Protein AF-F8GJB4-F1 (afdb_monomer)

Nearest PDB structures (foldseek):
  8rkv-assembly1_R  TM=5.151E-01  e=3.253E-01  Scytonema hofmannii
  7bhy-assembly1_A  TM=7.340E-01  e=2.438E+00  Bacillus subtilis subsp. subtilis str. 168
  8ea4-assembly1_W  TM=3.956E-01  e=3.906E-01  Scytonema hofmannii

Foldseek 3Di:
DDPVVVVQVVLLVLLVVLVVCVVVVVDDLQRSCVSSVHGSVVSVVVVVQCVVPNSVSVGDVPVVDDPPPDDDPVVVVVLVVCCVPPPPPDDPVVSVVVVVVVVVVVVPDD

Mean predicted aligned error: 10.47 Å

Radius of gyration: 23.88 Å; Cα contacts (8 Å, |Δi|>4): 55; chains: 1; bounding box: 44×20×74 Å

Sequence (110 aa):
MKRTEFLQETRKMRIEEAYEGCKSGCLTHAEAALLLGVCDRTFRRYRSKYDEGGLDALMDKRLTQVSPRCAPVDEVMQLTEQYQSRYSGWNVKHFTHGIAGMAVRVANRP

Solvent-accessible surface area (backbone atoms only — not comparable to full-atom values): 6486 Å² total; per-residue (Å²): 134,56,72,68,56,55,53,50,52,56,49,48,56,51,49,52,53,33,46,51,35,36,73,74,64,80,30,51,64,57,55,29,8,52,76,69,74,44,54,47,72,56,39,55,55,49,45,59,38,34,77,74,48,39,69,72,59,73,50,69,58,71,81,78,44,81,58,91,86,55,76,57,68,68,59,53,51,54,54,50,52,51,38,63,76,77,44,71,91,58,54,69,71,58,50,54,53,50,48,55,59,45,52,60,56,61,76,68,57,133

Secondary structure (DSSP, 8-state):
--HHHHHHHHHHHHHHHHHHHHHTTSS-HHHHHHHTTS-HHHHHHHHHHHHHHTTGGGS-HHHHSPPTTSPPHHHHHHHHHHHHHH-TT--HHHHHHHHHHHHHHHHT--

Structure (mmCIF, N/CA/C/O backbone):
data_AF-F8GJB4-F1
#
_entry.id   AF-F8GJB4-F1
#
loop_
_atom_site.group_PDB
_atom_site.id
_atom_site.type_symbol
_atom_site.label_atom_id
_atom_site.label_alt_id
_atom_site.label_comp_id
_atom_site.label_asym_id
_atom_site.label_entity_id
_atom_site.label_seq_id
_atom_site.pdbx_PDB_ins_code
_atom_site.Cartn_x
_atom_site.Cartn_y
_atom_site.Cartn_z
_atom_site.occupancy
_atom_site.B_iso_or_equiv
_atom_site.auth_seq_id
_atom_site.auth_comp_id
_atom_site.auth_asym_id
_atom_site.auth_atom_id
_atom_site.pdbx_PDB_model_num
ATOM 1 N N . MET A 1 1 ? 13.742 -10.825 -3.834 1.00 70.25 1 MET A N 1
ATOM 2 C CA . MET A 1 1 ? 12.570 -10.021 -3.435 1.00 70.25 1 MET A CA 1
ATOM 3 C C . MET A 1 1 ? 12.909 -8.548 -3.617 1.00 70.25 1 MET A C 1
ATOM 5 O O . MET A 1 1 ? 13.991 -8.133 -3.205 1.00 70.25 1 MET A O 1
ATOM 9 N N . LYS A 1 2 ? 12.063 -7.777 -4.307 1.00 85.00 2 LYS A N 1
ATOM 10 C CA . LYS A 1 2 ? 12.286 -6.336 -4.531 1.00 85.00 2 LYS A CA 1
ATOM 11 C C . LYS A 1 2 ? 12.009 -5.570 -3.233 1.00 85.00 2 LYS A C 1
ATOM 13 O O . LYS A 1 2 ? 11.121 -5.938 -2.472 1.00 85.00 2 LYS A O 1
ATOM 18 N N . ARG A 1 3 ? 12.714 -4.457 -2.990 1.00 88.06 3 ARG A N 1
ATOM 19 C CA . ARG A 1 3 ? 12.522 -3.617 -1.784 1.00 88.06 3 ARG A CA 1
ATOM 20 C C . ARG A 1 3 ? 11.058 -3.211 -1.567 1.00 88.06 3 ARG A C 1
ATOM 22 O O . ARG A 1 3 ? 10.605 -3.122 -0.434 1.00 88.06 3 ARG A O 1
ATOM 29 N N . THR A 1 4 ? 10.327 -2.959 -2.648 1.00 87.81 4 THR A N 1
ATOM 30 C CA . THR A 1 4 ? 8.910 -2.579 -2.611 1.00 87.81 4 THR A CA 1
ATOM 31 C C . THR A 1 4 ? 8.006 -3.702 -2.108 1.00 87.81 4 THR A C 1
ATOM 33 O O . THR A 1 4 ? 7.088 -3.426 -1.346 1.00 87.81 4 THR A O 1
ATOM 36 N N . GLU A 1 5 ? 8.291 -4.950 -2.484 1.00 86.31 5 GLU A N 1
ATOM 37 C CA . GLU A 1 5 ? 7.548 -6.136 -2.033 1.00 86.31 5 GLU A CA 1
ATOM 38 C C . GLU A 1 5 ? 7.757 -6.348 -0.529 1.00 86.31 5 GLU A C 1
ATOM 40 O O . GLU A 1 5 ? 6.792 -6.459 0.219 1.00 86.31 5 GLU A O 1
ATOM 45 N N . PHE A 1 6 ? 9.007 -6.259 -0.065 1.00 89.19 6 PHE A N 1
ATOM 46 C CA . PHE A 1 6 ? 9.338 -6.372 1.359 1.00 89.19 6 PHE A CA 1
ATOM 47 C C . PHE A 1 6 ? 8.641 -5.303 2.221 1.00 89.19 6 PHE A C 1
ATOM 49 O O . PHE A 1 6 ? 8.112 -5.590 3.299 1.00 89.19 6 PHE A O 1
ATOM 56 N N . LEU A 1 7 ? 8.610 -4.050 1.749 1.00 89.56 7 LEU A N 1
ATOM 57 C CA . LEU A 1 7 ? 7.898 -2.968 2.437 1.00 89.56 7 LEU A CA 1
ATOM 58 C C . LEU A 1 7 ? 6.385 -3.217 2.476 1.00 89.56 7 LEU A C 1
ATOM 60 O O . LEU A 1 7 ? 5.738 -2.890 3.472 1.00 89.56 7 LEU A O 1
ATOM 64 N N . GLN A 1 8 ? 5.822 -3.798 1.416 1.00 88.56 8 GLN A N 1
ATOM 65 C CA . GLN A 1 8 ? 4.407 -4.149 1.354 1.00 88.56 8 GLN A CA 1
ATOM 66 C C . GLN A 1 8 ? 4.062 -5.279 2.334 1.00 88.56 8 GLN A C 1
ATOM 68 O O . GLN A 1 8 ? 3.085 -5.147 3.069 1.00 88.56 8 GLN A O 1
ATOM 73 N N . GLU A 1 9 ? 4.878 -6.331 2.414 1.00 90.12 9 GLU A N 1
ATOM 74 C CA . GLU A 1 9 ? 4.721 -7.415 3.398 1.00 90.12 9 GLU A CA 1
ATOM 75 C C . GLU A 1 9 ? 4.842 -6.914 4.836 1.00 90.12 9 GLU A C 1
ATOM 77 O O . GLU A 1 9 ? 3.985 -7.200 5.670 1.00 90.12 9 GLU A O 1
ATOM 82 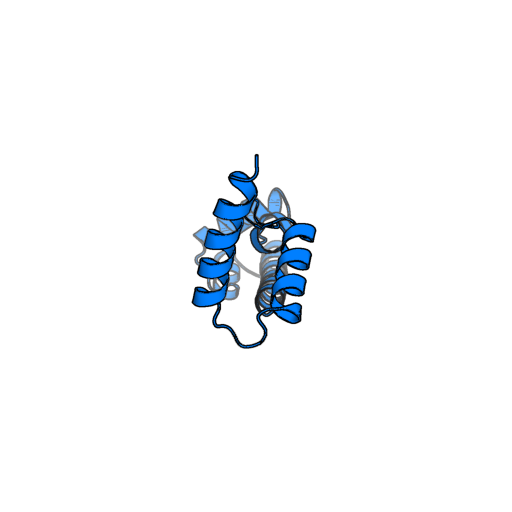N N . THR A 1 10 ? 5.855 -6.093 5.123 1.00 91.75 10 THR A N 1
ATOM 83 C CA . THR A 1 10 ? 6.035 -5.508 6.462 1.00 91.75 10 THR A CA 1
ATOM 84 C C . THR A 1 10 ? 4.822 -4.664 6.857 1.00 91.75 10 THR A C 1
ATOM 86 O O . THR A 1 10 ? 4.341 -4.730 7.988 1.00 91.75 10 THR A O 1
ATOM 89 N N . ARG A 1 11 ? 4.287 -3.884 5.910 1.00 90.06 11 ARG A N 1
ATOM 90 C CA . ARG A 1 11 ? 3.073 -3.092 6.122 1.00 90.06 11 ARG A CA 1
ATOM 91 C C . ARG A 1 11 ? 1.846 -3.976 6.341 1.00 90.06 11 ARG A C 1
ATOM 93 O O . ARG A 1 11 ? 1.021 -3.629 7.180 1.00 90.06 11 ARG A O 1
ATOM 100 N N . LYS A 1 12 ? 1.726 -5.098 5.623 1.00 91.25 12 LYS A N 1
ATOM 101 C CA . LYS A 1 12 ? 0.636 -6.069 5.792 1.00 91.25 12 LYS A CA 1
ATOM 102 C C . LYS A 1 12 ? 0.620 -6.629 7.21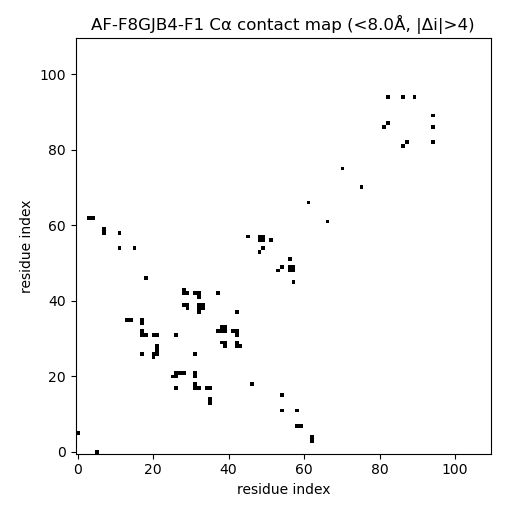6 1.00 91.25 12 LYS A C 1
ATOM 104 O O . LYS A 1 12 ? -0.403 -6.500 7.879 1.00 91.25 12 LYS A O 1
ATOM 109 N N . MET A 1 13 ? 1.762 -7.125 7.703 1.00 93.50 13 MET A N 1
ATOM 110 C CA . MET A 1 13 ? 1.877 -7.650 9.072 1.00 93.50 13 MET A CA 1
ATOM 111 C C . MET A 1 13 ? 1.480 -6.613 10.127 1.00 93.50 13 MET A C 1
ATOM 113 O O . MET A 1 13 ? 0.705 -6.906 11.030 1.00 93.50 13 MET A O 1
ATOM 117 N N . ARG A 1 14 ? 1.979 -5.376 10.003 1.00 92.75 14 ARG A N 1
ATOM 118 C CA . ARG A 1 14 ? 1.660 -4.302 10.958 1.00 92.75 14 ARG A CA 1
ATOM 119 C C . ARG A 1 14 ? 0.175 -3.953 10.970 1.00 92.75 14 ARG A C 1
ATOM 121 O O . ARG A 1 14 ? -0.379 -3.668 12.026 1.00 92.75 14 ARG A O 1
ATOM 128 N N . ILE A 1 15 ? -0.463 -3.947 9.798 1.00 92.12 15 ILE A N 1
ATOM 129 C CA . ILE A 1 15 ? -1.903 -3.706 9.687 1.00 92.12 15 ILE A CA 1
ATOM 130 C C . ILE A 1 15 ? -2.672 -4.843 10.363 1.00 92.12 15 ILE A C 1
ATOM 132 O O . ILE A 1 15 ? -3.520 -4.548 11.191 1.00 92.12 15 ILE A O 1
ATOM 136 N N . GLU A 1 16 ? -2.362 -6.110 10.085 1.00 92.75 16 GLU A N 1
ATOM 137 C CA . GLU A 1 16 ? -3.012 -7.249 10.761 1.00 92.75 16 GLU A CA 1
ATOM 138 C C . GLU A 1 16 ? -2.923 -7.138 12.291 1.00 92.75 16 GLU A C 1
ATOM 140 O O . GLU A 1 16 ? -3.944 -7.228 12.972 1.00 92.75 16 GLU A O 1
ATOM 145 N N . GLU A 1 17 ? -1.732 -6.850 12.823 1.00 93.00 17 GLU A N 1
ATOM 146 C CA . GLU A 1 17 ? -1.492 -6.668 14.261 1.00 93.00 17 GLU A CA 1
ATOM 147 C C . GLU A 1 17 ? -2.361 -5.548 14.860 1.00 93.00 17 GLU A C 1
ATOM 149 O O . GLU A 1 17 ? -3.051 -5.750 15.863 1.00 93.00 17 GLU A O 1
ATOM 154 N N . ALA A 1 18 ? -2.380 -4.373 14.222 1.00 92.75 18 ALA A N 1
ATOM 155 C CA . ALA A 1 18 ? -3.170 -3.228 14.676 1.00 92.75 18 ALA A CA 1
ATOM 156 C C . ALA A 1 18 ? -4.681 -3.518 14.663 1.00 92.75 18 ALA A C 1
ATOM 158 O O . ALA A 1 18 ? -5.420 -3.061 15.539 1.00 92.75 18 ALA A O 1
ATOM 159 N N . TYR A 1 19 ? -5.148 -4.266 13.661 1.00 91.81 19 TYR A N 1
ATOM 160 C CA . TYR A 1 19 ? -6.557 -4.618 13.506 1.00 91.81 19 TYR A CA 1
ATOM 161 C C . TYR A 1 19 ? -7.013 -5.641 14.517 1.00 91.81 19 TYR A C 1
ATOM 163 O O . TYR A 1 19 ? -8.039 -5.422 15.156 1.00 91.81 19 TYR A O 1
ATOM 171 N N . GLU A 1 20 ? -6.269 -6.732 14.673 1.00 91.44 20 GLU A N 1
ATOM 172 C CA . GL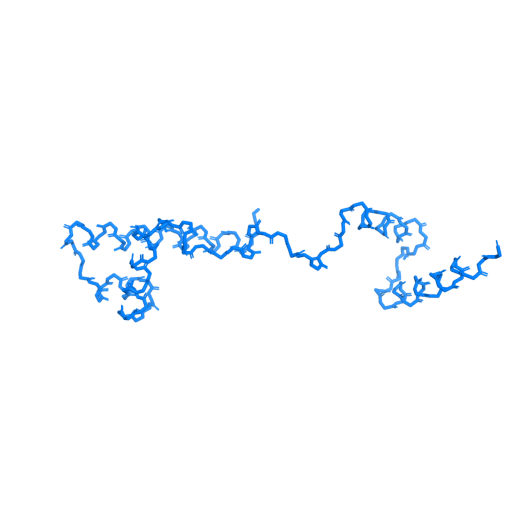U A 1 20 ? -6.615 -7.763 15.644 1.00 91.44 20 GLU A CA 1
ATOM 173 C C . GLU A 1 20 ? -6.548 -7.204 17.066 1.00 91.44 20 GLU A C 1
ATOM 175 O O . GLU A 1 20 ? -7.479 -7.426 17.834 1.00 91.44 20 GLU A O 1
ATOM 180 N N . GLY A 1 21 ? -5.554 -6.365 17.386 1.00 91.56 21 GLY A N 1
ATOM 181 C CA . GLY A 1 21 ? -5.497 -5.667 18.673 1.00 91.56 21 GLY A CA 1
ATOM 182 C C . GLY A 1 21 ? -6.691 -4.735 18.914 1.00 91.56 21 GLY A C 1
ATOM 183 O O . GLY A 1 21 ? -7.183 -4.631 20.036 1.00 91.56 21 GLY A O 1
ATOM 184 N N . CYS A 1 22 ? -7.208 -4.084 17.869 1.00 91.00 22 CYS A N 1
ATOM 185 C CA . CYS A 1 22 ? -8.406 -3.260 17.999 1.00 91.00 22 CYS A CA 1
ATOM 186 C C . CYS A 1 22 ? -9.699 -4.089 18.079 1.00 91.00 22 CYS A C 1
ATOM 188 O O . CYS A 1 22 ? -10.616 -3.764 18.832 1.00 91.00 22 CYS A O 1
ATOM 190 N N . LYS A 1 23 ? -9.770 -5.190 17.329 1.00 88.69 23 LYS A N 1
ATOM 191 C CA . LYS A 1 23 ? -10.910 -6.112 17.284 1.00 88.69 23 LYS A CA 1
ATOM 192 C C . LYS A 1 23 ? -11.064 -6.907 18.579 1.00 88.69 23 LYS A C 1
ATOM 194 O O . LYS A 1 23 ? -12.191 -7.133 19.009 1.00 88.69 23 LYS A O 1
ATOM 199 N N . SER A 1 24 ? -9.958 -7.293 19.212 1.00 92.56 24 SER A N 1
ATOM 200 C CA . SER A 1 24 ? -9.944 -7.947 20.524 1.00 92.56 24 SER A CA 1
ATOM 201 C C . SER A 1 24 ? -10.245 -6.988 21.682 1.00 92.56 24 SER A C 1
ATOM 203 O O . SER A 1 24 ? -10.420 -7.436 22.813 1.00 92.56 24 SER A O 1
ATOM 205 N N . GLY A 1 25 ? -10.303 -5.677 21.419 1.00 90.69 25 GLY A N 1
ATOM 206 C CA . GLY A 1 25 ? -10.490 -4.642 22.436 1.00 90.69 25 GLY A CA 1
ATOM 207 C C . GLY A 1 25 ? -9.230 -4.323 23.247 1.00 90.69 25 GLY A C 1
ATOM 208 O O . GLY A 1 25 ? -9.315 -3.556 24.202 1.00 90.69 25 GLY A O 1
ATOM 209 N N . CYS A 1 26 ? -8.068 -4.875 22.880 1.00 91.50 26 CYS A N 1
ATOM 210 C CA . CYS A 1 26 ? -6.788 -4.569 23.524 1.00 91.50 26 CYS A CA 1
ATOM 211 C C . CYS A 1 26 ? -6.253 -3.175 23.164 1.00 91.50 26 CYS A C 1
ATOM 213 O O . CYS A 1 26 ? -5.447 -2.630 23.911 1.00 91.50 26 CYS A O 1
ATOM 215 N N . LEU A 1 27 ? -6.677 -2.620 22.025 1.00 92.62 27 LEU A N 1
ATOM 216 C CA . LEU A 1 27 ? -6.286 -1.303 21.531 1.00 92.62 27 LEU A CA 1
ATOM 217 C C . LEU A 1 27 ? -7.514 -0.479 21.140 1.00 92.62 27 LEU A C 1
ATOM 219 O O . LEU A 1 27 ? -8.442 -0.949 20.476 1.00 92.62 27 LEU A O 1
ATOM 223 N N . THR A 1 28 ? -7.480 0.805 21.464 1.00 93.50 28 THR A N 1
ATOM 224 C CA . THR A 1 28 ? -8.372 1.801 20.874 1.00 93.50 28 THR A CA 1
ATOM 225 C C . THR A 1 28 ? -7.978 2.090 19.421 1.00 93.50 28 THR A C 1
ATOM 227 O O . THR A 1 28 ? -6.842 1.864 19.000 1.00 93.50 28 THR A O 1
ATOM 230 N N . HIS A 1 29 ? -8.896 2.664 18.634 1.00 91.75 29 HIS A N 1
ATOM 231 C CA . HIS A 1 29 ? -8.583 3.109 17.267 1.00 91.75 29 HIS A CA 1
ATOM 232 C C . HIS A 1 29 ? -7.405 4.089 17.210 1.00 91.75 29 HIS A C 1
ATOM 234 O O . HIS A 1 29 ? -6.597 4.025 16.287 1.00 91.75 29 HIS A O 1
ATOM 240 N N . ALA A 1 30 ? -7.291 4.970 18.207 1.00 94.19 30 ALA A N 1
ATOM 241 C CA . ALA A 1 30 ? -6.218 5.951 18.280 1.00 94.19 30 ALA A CA 1
ATOM 242 C C . ALA A 1 30 ? -4.858 5.288 18.551 1.00 94.19 30 ALA A C 1
ATOM 244 O O . ALA A 1 30 ? -3.867 5.655 17.922 1.00 94.19 30 ALA A O 1
ATOM 245 N N . GLU A 1 31 ? -4.810 4.285 19.430 1.00 94.56 31 GLU A N 1
ATOM 246 C CA . GLU A 1 31 ? -3.590 3.518 19.712 1.00 94.56 31 GLU A CA 1
ATOM 247 C C . GLU A 1 31 ? -3.173 2.663 18.513 1.00 94.56 31 GLU A C 1
ATOM 249 O O . GLU A 1 31 ? -2.002 2.654 18.137 1.00 94.56 31 GLU A O 1
ATOM 254 N N . ALA A 1 32 ? -4.130 2.011 17.849 1.00 94.50 32 ALA A N 1
ATOM 255 C CA . ALA A 1 32 ? -3.870 1.258 16.627 1.00 94.50 32 ALA A CA 1
ATOM 256 C C . ALA A 1 32 ? -3.376 2.169 15.482 1.00 94.50 32 ALA A C 1
ATOM 258 O O . ALA A 1 32 ? -2.475 1.801 14.726 1.00 94.50 32 ALA A O 1
ATOM 259 N N . ALA A 1 33 ? -3.907 3.393 15.382 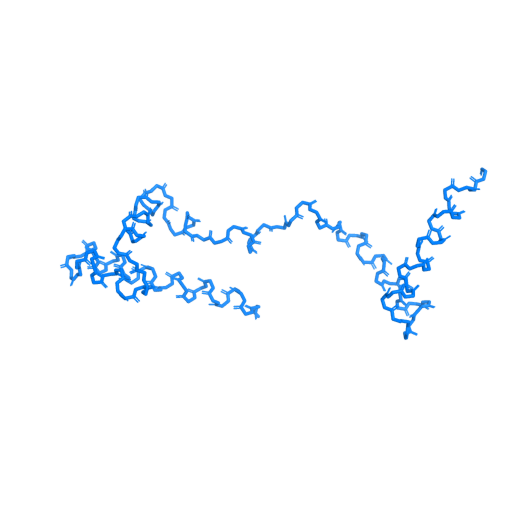1.00 95.00 33 ALA A N 1
ATOM 260 C CA . ALA A 1 33 ? -3.421 4.400 14.442 1.00 95.00 33 ALA A CA 1
ATOM 261 C C . ALA A 1 33 ? -1.976 4.824 14.750 1.00 95.00 33 ALA A C 1
ATOM 263 O O . ALA A 1 33 ? -1.149 4.886 13.837 1.00 95.00 33 ALA A O 1
ATOM 264 N N . LEU A 1 34 ? -1.662 5.051 16.030 1.00 95.06 34 LEU A N 1
ATOM 265 C CA . LEU A 1 34 ? -0.317 5.392 16.489 1.00 95.06 34 LEU A CA 1
ATOM 266 C C . LEU A 1 34 ? 0.685 4.268 16.188 1.00 95.06 34 LEU A C 1
ATOM 268 O O . LEU A 1 34 ? 1.772 4.551 15.689 1.00 95.06 34 LEU A O 1
ATOM 272 N N . LEU A 1 35 ? 0.299 3.006 16.409 1.00 93.25 35 LEU A N 1
ATOM 273 C CA . LEU A 1 35 ? 1.109 1.825 16.084 1.00 93.25 35 LEU A CA 1
ATOM 274 C C . LEU A 1 35 ? 1.459 1.767 14.590 1.00 93.25 35 LEU A C 1
ATOM 276 O O . LEU A 1 35 ? 2.580 1.418 14.221 1.00 93.25 35 LEU A O 1
ATOM 280 N N . LEU A 1 36 ? 0.519 2.162 13.729 1.00 92.44 36 LEU A N 1
ATOM 281 C CA . LEU A 1 36 ? 0.719 2.254 12.281 1.00 92.44 36 LEU A CA 1
ATOM 282 C C . LEU A 1 36 ? 1.394 3.555 11.816 1.00 92.44 36 LEU A C 1
ATOM 284 O O . LEU A 1 36 ? 1.654 3.702 10.620 1.00 92.44 36 LEU A O 1
ATOM 288 N N . GLY A 1 37 ? 1.664 4.504 12.717 1.00 94.81 37 GLY A N 1
ATOM 289 C CA . GLY A 1 37 ? 2.229 5.812 12.376 1.00 94.81 37 GLY A CA 1
ATOM 290 C C . GLY A 1 37 ? 1.295 6.688 11.533 1.00 94.81 37 GLY A C 1
ATOM 291 O O . GLY A 1 37 ? 1.762 7.528 10.763 1.00 94.81 37 GLY A O 1
ATOM 292 N N . VAL A 1 38 ? -0.023 6.486 11.637 1.00 95.06 38 VAL A N 1
ATOM 293 C CA . VAL A 1 38 ? -1.048 7.259 10.918 1.00 95.06 38 VAL A CA 1
ATOM 294 C C . VAL A 1 38 ? -1.981 7.969 11.896 1.00 95.06 38 VAL A C 1
ATOM 296 O O . VAL A 1 38 ? -2.037 7.658 13.079 1.00 95.06 38 VAL A O 1
ATOM 299 N N . CYS A 1 39 ? -2.760 8.934 11.411 1.00 95.69 39 CYS A N 1
ATOM 300 C CA . CYS A 1 39 ? -3.793 9.560 12.233 1.00 95.69 39 CYS A CA 1
ATOM 301 C C . CYS A 1 39 ? -5.041 8.667 12.373 1.00 95.69 39 CYS A C 1
ATOM 303 O O . CYS A 1 39 ? -5.354 7.881 11.473 1.00 95.69 39 CYS A O 1
ATOM 305 N N . ASP A 1 40 ? -5.811 8.863 13.450 1.00 94.31 40 ASP A N 1
ATOM 306 C CA . ASP A 1 40 ? -7.044 8.105 13.745 1.00 94.31 40 ASP A CA 1
ATOM 307 C C . ASP A 1 40 ? -8.032 8.093 12.562 1.00 94.31 40 ASP A C 1
ATOM 309 O O . ASP A 1 40 ? -8.571 7.055 12.183 1.00 94.31 40 ASP A O 1
ATOM 313 N N . ARG A 1 41 ? -8.203 9.231 11.873 1.00 96.19 41 ARG A N 1
ATOM 314 C CA . ARG A 1 41 ? -9.055 9.324 10.672 1.00 96.19 41 ARG A CA 1
ATOM 315 C C . ARG A 1 41 ? -8.614 8.365 9.561 1.00 96.19 41 ARG A C 1
ATOM 317 O O . ARG A 1 41 ? -9.462 7.788 8.879 1.00 96.19 41 ARG A O 1
ATOM 324 N N . THR A 1 42 ? -7.308 8.220 9.347 1.00 94.69 42 THR A N 1
ATOM 325 C CA . THR A 1 42 ? -6.764 7.310 8.328 1.00 94.69 42 THR A CA 1
ATOM 326 C C . THR A 1 42 ? -6.984 5.863 8.738 1.00 94.69 42 THR A C 1
ATOM 328 O O . THR A 1 42 ? -7.430 5.072 7.909 1.00 94.69 42 THR A O 1
ATOM 331 N N . PHE A 1 43 ? -6.773 5.545 10.017 1.00 94.44 43 PHE A N 1
ATOM 332 C CA . PHE A 1 43 ? -7.047 4.218 10.563 1.00 94.44 43 PHE A CA 1
ATOM 333 C C . PHE A 1 43 ? -8.515 3.814 10.380 1.00 94.44 43 PHE A C 1
ATOM 335 O O . PHE A 1 43 ? -8.808 2.756 9.827 1.00 94.44 43 PHE A O 1
ATOM 342 N N . ARG A 1 44 ? -9.461 4.699 10.71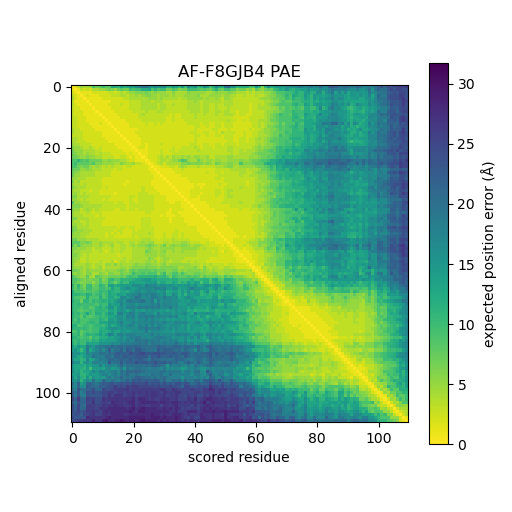5 1.00 92.44 44 ARG A N 1
ATOM 343 C CA . ARG A 1 44 ? -10.894 4.438 10.494 1.00 92.44 44 ARG A CA 1
ATOM 344 C C . ARG A 1 44 ? -11.233 4.194 9.022 1.00 92.44 44 ARG A C 1
ATOM 346 O O . ARG A 1 44 ? -12.011 3.294 8.728 1.00 92.44 44 ARG A O 1
ATOM 353 N N . ARG A 1 45 ? -10.628 4.940 8.085 1.00 94.12 45 ARG A N 1
ATOM 354 C CA . ARG A 1 45 ? -10.807 4.681 6.640 1.00 94.12 45 ARG A CA 1
ATOM 355 C C . ARG A 1 45 ? -10.226 3.343 6.216 1.00 94.12 45 ARG A C 1
ATOM 357 O O . ARG A 1 45 ? -10.807 2.687 5.357 1.00 94.12 45 ARG A O 1
ATOM 364 N N . TYR A 1 46 ? -9.078 2.956 6.768 1.00 92.94 46 TYR A N 1
ATOM 365 C CA . TYR A 1 46 ? -8.557 1.621 6.527 1.00 92.94 46 TYR A CA 1
ATOM 366 C C . TYR A 1 46 ? -9.554 0.586 7.028 1.00 92.94 46 TYR A C 1
ATOM 368 O O . TYR A 1 46 ? -9.730 -0.428 6.368 1.00 92.94 46 TYR A O 1
ATOM 376 N N . ARG A 1 47 ? -10.235 0.839 8.158 1.00 91.19 47 ARG A N 1
ATOM 377 C CA . ARG A 1 47 ? -11.122 -0.149 8.784 1.00 91.19 47 ARG A CA 1
ATOM 378 C C . ARG A 1 47 ? -12.328 -0.422 7.920 1.00 91.19 47 ARG A C 1
ATOM 380 O O . ARG A 1 47 ? -12.551 -1.572 7.584 1.00 91.19 47 ARG A O 1
ATOM 387 N N . SER A 1 48 ? -12.974 0.630 7.432 1.00 92.56 48 SER A N 1
ATOM 388 C CA . SER A 1 48 ? -14.050 0.480 6.453 1.00 92.56 48 SER A CA 1
ATOM 389 C C . SER A 1 48 ? -13.614 -0.330 5.223 1.00 92.56 48 SER A C 1
ATOM 391 O O . SER A 1 48 ? -14.328 -1.225 4.799 1.00 92.56 48 SER A O 1
ATOM 393 N N . LYS A 1 49 ? -12.409 -0.089 4.686 1.00 90.94 49 LYS A N 1
ATOM 394 C CA . LYS A 1 49 ? -11.892 -0.862 3.542 1.00 90.94 49 LYS A CA 1
ATOM 395 C C . LYS A 1 49 ? -11.558 -2.313 3.882 1.00 90.94 49 LYS A C 1
ATOM 397 O O . LYS A 1 49 ? -11.761 -3.193 3.052 1.00 90.94 49 LYS A O 1
ATOM 402 N N . TYR A 1 50 ? -11.004 -2.547 5.067 1.00 90.75 50 TYR A N 1
ATOM 403 C CA . TYR A 1 50 ? -10.693 -3.883 5.556 1.00 90.75 50 TYR A CA 1
ATOM 404 C C . TYR A 1 50 ? -11.974 -4.700 5.740 1.00 90.75 50 TYR A C 1
ATOM 406 O O . TYR A 1 50 ? -12.014 -5.864 5.362 1.00 90.75 50 TYR A O 1
ATOM 414 N N . ASP A 1 51 ? -13.036 -4.080 6.251 1.00 88.56 51 ASP A N 1
ATOM 415 C CA . ASP A 1 51 ? -14.335 -4.732 6.416 1.00 88.56 51 ASP A CA 1
ATOM 416 C C . ASP A 1 51 ? -14.967 -5.095 5.051 1.00 88.56 51 ASP A C 1
ATOM 418 O O . ASP A 1 51 ? -15.657 -6.105 4.942 1.00 88.56 51 ASP A O 1
ATOM 422 N N . GLU A 1 52 ? -14.695 -4.323 3.992 1.00 90.94 52 GLU A N 1
ATOM 423 C CA . GLU A 1 52 ? -15.195 -4.574 2.628 1.00 90.94 52 GLU A CA 1
ATOM 424 C C . GLU A 1 52 ? -14.390 -5.623 1.839 1.00 90.94 52 GLU A C 1
ATOM 426 O O . GLU A 1 52 ? -14.958 -6.358 1.032 1.00 90.94 52 GLU A O 1
ATOM 431 N N . GLY A 1 53 ? -13.066 -5.674 2.009 1.00 86.50 53 GLY A N 1
ATOM 432 C CA . GLY A 1 53 ? -12.194 -6.483 1.145 1.00 86.50 53 GLY A CA 1
ATOM 433 C C . GLY A 1 53 ? -10.902 -6.968 1.797 1.00 86.50 53 GLY A C 1
ATOM 434 O O . GLY A 1 53 ? -9.933 -7.265 1.095 1.00 86.50 53 GLY A O 1
ATOM 435 N N . GLY A 1 54 ? -10.868 -7.018 3.129 1.00 89.38 54 GLY A N 1
ATOM 436 C CA . GLY A 1 54 ? -9.736 -7.491 3.918 1.00 89.38 54 GLY A CA 1
ATOM 437 C C . GLY A 1 54 ? -8.448 -6.715 3.649 1.00 89.38 54 GLY A C 1
ATOM 438 O O . GLY A 1 54 ? -8.443 -5.521 3.338 1.00 89.38 54 GLY A O 1
ATOM 439 N N . LEU A 1 55 ? -7.318 -7.414 3.744 1.00 87.12 55 LEU A N 1
ATOM 440 C CA . LEU A 1 55 ? -6.003 -6.816 3.497 1.00 87.12 55 LEU A CA 1
ATOM 441 C C . LEU A 1 55 ? -5.788 -6.416 2.049 1.00 87.12 55 LEU A C 1
ATOM 443 O O . LEU A 1 55 ? -5.149 -5.395 1.801 1.00 87.12 55 LEU A O 1
ATOM 447 N N . ASP A 1 56 ? -6.335 -7.172 1.101 1.00 86.50 56 ASP A N 1
ATOM 448 C CA . ASP A 1 56 ? -6.149 -6.904 -0.324 1.00 86.50 56 ASP A CA 1
ATOM 449 C C . ASP A 1 56 ? -6.727 -5.540 -0.726 1.00 86.50 56 ASP A C 1
ATOM 451 O O . ASP A 1 56 ? -6.187 -4.861 -1.603 1.00 86.50 56 ASP A O 1
ATOM 455 N N . ALA A 1 57 ? -7.762 -5.067 -0.023 1.00 88.88 57 ALA A N 1
ATOM 456 C CA . ALA A 1 57 ? -8.308 -3.721 -0.197 1.00 88.88 57 ALA A CA 1
ATOM 457 C C . ALA A 1 57 ? -7.350 -2.590 0.240 1.00 88.88 57 ALA A C 1
ATOM 459 O O . ALA A 1 57 ? -7.511 -1.439 -0.188 1.00 88.88 57 ALA A O 1
ATOM 460 N N . LEU A 1 58 ? -6.350 -2.893 1.075 1.00 89.38 58 LEU A N 1
ATOM 461 C CA . LEU A 1 58 ? -5.351 -1.950 1.599 1.00 89.38 58 LEU A CA 1
ATOM 462 C C . LEU A 1 58 ? -3.997 -2.025 0.873 1.00 89.38 58 LEU A C 1
ATOM 464 O O . LEU A 1 58 ? -3.120 -1.178 1.102 1.00 89.38 58 LEU A O 1
ATOM 468 N N . MET A 1 59 ? -3.830 -3.012 -0.008 1.00 86.44 59 MET A N 1
ATOM 469 C CA . MET A 1 59 ? -2.610 -3.237 -0.775 1.00 86.44 59 MET A CA 1
ATOM 470 C C . MET A 1 59 ? -2.440 -2.263 -1.939 1.00 86.44 59 MET A C 1
ATOM 472 O O . MET A 1 59 ? -3.406 -1.809 -2.559 1.00 86.44 59 MET A O 1
ATOM 476 N N . ASP A 1 60 ? -1.180 -1.930 -2.240 1.00 83.38 60 ASP A N 1
ATOM 477 C CA . ASP A 1 60 ? -0.861 -1.129 -3.418 1.00 83.38 60 ASP A CA 1
ATOM 478 C C . ASP A 1 60 ? -0.976 -2.004 -4.666 1.00 83.38 60 ASP A C 1
ATOM 480 O O . ASP A 1 60 ? -0.074 -2.767 -5.019 1.00 83.38 60 ASP A O 1
ATOM 484 N N . LYS A 1 61 ? -2.108 -1.865 -5.357 1.00 81.56 61 LYS A N 1
ATOM 485 C CA . LYS A 1 61 ? -2.408 -2.619 -6.577 1.00 81.56 61 LYS A CA 1
ATOM 486 C C . LYS A 1 61 ? -1.400 -2.360 -7.699 1.00 81.56 61 LYS A C 1
ATOM 488 O O . LYS A 1 61 ? -1.302 -3.179 -8.604 1.00 81.56 61 LYS A O 1
ATOM 493 N N . ARG A 1 62 ? -0.622 -1.270 -7.647 1.00 79.50 62 ARG A N 1
ATOM 494 C CA . ARG A 1 62 ? 0.419 -0.971 -8.646 1.00 79.50 62 ARG A CA 1
ATOM 495 C C . ARG A 1 62 ? 1.604 -1.930 -8.580 1.00 79.50 62 ARG A C 1
ATOM 497 O O . ARG A 1 62 ? 2.328 -2.037 -9.561 1.00 79.50 62 ARG A O 1
ATOM 504 N N . LEU A 1 63 ? 1.829 -2.577 -7.436 1.00 75.31 63 LEU A N 1
ATOM 505 C CA . LEU A 1 63 ? 2.897 -3.566 -7.284 1.00 75.31 63 LEU A CA 1
ATOM 506 C C . LEU A 1 63 ? 2.494 -4.923 -7.869 1.00 75.31 63 LEU A C 1
ATOM 508 O O . LEU A 1 63 ? 3.343 -5.640 -8.387 1.00 75.31 63 LEU A O 1
ATOM 512 N N . THR A 1 64 ? 1.201 -5.246 -7.837 1.00 71.50 64 THR A N 1
ATOM 513 C CA . THR A 1 64 ? 0.659 -6.506 -8.365 1.00 71.50 64 THR A CA 1
ATOM 514 C C . THR A 1 64 ? 0.239 -6.396 -9.834 1.00 71.50 64 THR A C 1
ATOM 516 O O . THR A 1 64 ? 0.248 -7.393 -10.549 1.00 71.50 64 THR A O 1
ATOM 519 N N . GLN A 1 65 ? -0.128 -5.199 -10.306 1.00 75.81 65 GLN A N 1
ATOM 520 C CA . GLN A 1 65 ? -0.577 -4.976 -11.682 1.00 75.81 65 GLN A CA 1
ATOM 521 C C . GLN A 1 65 ? 0.534 -4.413 -12.565 1.00 75.81 65 GLN A C 1
ATOM 523 O O . GLN A 1 65 ? 1.115 -3.363 -12.284 1.00 75.81 65 GLN A O 1
ATOM 528 N N . VAL A 1 66 ? 0.765 -5.080 -13.695 1.00 74.31 66 VAL A N 1
ATOM 529 C CA . VAL A 1 66 ? 1.604 -4.545 -14.766 1.00 74.31 66 VAL A CA 1
ATOM 530 C C . VAL A 1 66 ? 0.913 -3.314 -15.351 1.00 74.31 66 VAL A C 1
ATOM 532 O O . VAL A 1 66 ? -0.275 -3.338 -15.670 1.00 74.31 66 VAL A O 1
ATOM 535 N N . SER A 1 67 ? 1.655 -2.213 -15.471 1.00 76.50 67 SER A N 1
ATOM 536 C CA . SER A 1 67 ? 1.144 -0.990 -16.091 1.00 76.50 67 SER A CA 1
ATOM 537 C C . SER A 1 67 ? 0.696 -1.278 -17.528 1.00 76.50 67 SER A C 1
ATOM 539 O O . SER A 1 67 ? 1.481 -1.854 -18.280 1.00 76.50 67 SER A O 1
ATOM 541 N N . PRO A 1 68 ? -0.475 -0.792 -17.976 1.00 77.31 68 PRO A N 1
ATOM 542 C CA . PRO A 1 68 ? -0.899 -0.933 -19.372 1.00 77.31 68 PRO A CA 1
ATOM 543 C C . PRO A 1 68 ? 0.007 -0.169 -20.351 1.00 77.31 68 PRO A C 1
ATOM 545 O O . PRO A 1 68 ? -0.089 -0.352 -21.555 1.00 77.31 68 PRO A O 1
ATOM 548 N N . ARG A 1 69 ? 0.890 0.704 -19.843 1.00 79.19 69 ARG A N 1
ATOM 549 C CA . ARG A 1 69 ? 1.921 1.391 -20.637 1.00 79.19 69 ARG A CA 1
ATOM 550 C C . ARG A 1 69 ? 3.217 0.586 -20.771 1.00 79.19 69 ARG A C 1
ATOM 552 O O . ARG A 1 69 ? 4.156 1.069 -21.394 1.00 79.19 69 ARG A O 1
ATOM 559 N N . CYS A 1 70 ? 3.321 -0.564 -20.107 1.00 81.75 70 CYS A N 1
ATOM 560 C CA . CYS A 1 70 ? 4.495 -1.418 -20.206 1.00 81.75 70 CYS A CA 1
ATOM 561 C C . CYS A 1 70 ? 4.481 -2.115 -21.570 1.00 81.75 70 CYS A C 1
ATOM 563 O O . CYS A 1 70 ? 3.449 -2.659 -21.957 1.00 81.75 70 CYS A O 1
ATOM 565 N N . ALA A 1 71 ? 5.605 -2.087 -22.290 1.00 83.50 71 ALA A N 1
ATOM 566 C CA . ALA A 1 71 ? 5.722 -2.808 -23.552 1.00 83.50 71 ALA A CA 1
ATOM 567 C C . ALA A 1 71 ? 5.524 -4.322 -23.321 1.00 83.50 71 ALA A C 1
ATOM 569 O O . ALA A 1 71 ? 5.914 -4.824 -22.256 1.00 83.50 71 ALA A O 1
ATOM 570 N N . PRO A 1 72 ? 4.934 -5.047 -24.288 1.00 87.19 72 PRO A N 1
ATOM 571 C CA . PRO A 1 72 ? 4.853 -6.502 -24.257 1.00 87.19 72 PRO A CA 1
ATOM 572 C C . PRO A 1 72 ? 6.222 -7.142 -24.018 1.00 87.19 72 PRO A C 1
ATOM 574 O O . PRO A 1 72 ? 7.248 -6.636 -24.476 1.00 87.19 72 PRO A O 1
ATOM 577 N N . VAL A 1 73 ? 6.241 -8.280 -23.321 1.00 86.62 73 VAL A N 1
ATOM 578 C CA . VAL A 1 73 ? 7.493 -8.974 -22.977 1.00 86.62 73 VAL A CA 1
ATOM 579 C C . VAL A 1 73 ? 8.280 -9.343 -24.236 1.00 86.62 73 VAL A C 1
ATOM 581 O O . VAL A 1 73 ? 9.491 -9.137 -24.265 1.00 86.62 73 VAL A O 1
ATOM 584 N N . ASP A 1 74 ? 7.597 -9.792 -25.289 1.00 86.69 74 ASP A N 1
ATOM 585 C CA . ASP A 1 74 ? 8.228 -10.181 -26.554 1.00 86.69 74 ASP A CA 1
ATOM 586 C C . ASP A 1 74 ? 8.981 -9.015 -27.208 1.00 86.69 74 ASP A C 1
ATOM 588 O O . ASP A 1 74 ? 10.124 -9.178 -27.638 1.00 86.69 74 ASP A O 1
ATOM 592 N N . GLU A 1 75 ? 8.388 -7.816 -27.219 1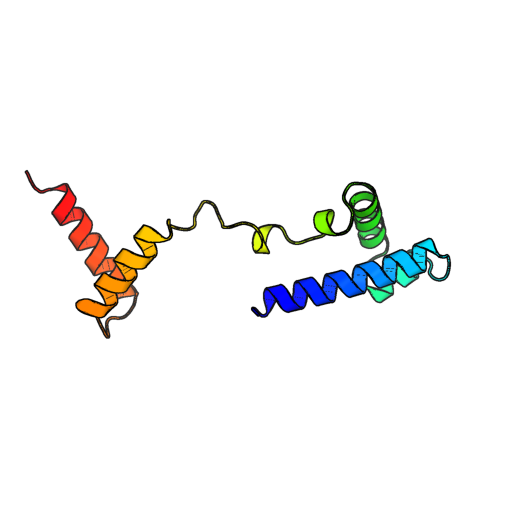.00 87.00 75 GLU A N 1
ATOM 593 C CA . GLU A 1 75 ? 9.040 -6.608 -27.740 1.00 87.00 75 GLU A CA 1
ATOM 594 C C . GLU A 1 75 ? 10.275 -6.244 -26.911 1.00 87.00 75 GLU A C 1
ATOM 596 O O . GLU A 1 75 ? 11.326 -5.916 -27.464 1.00 87.00 75 GLU A O 1
ATOM 601 N N . VAL A 1 76 ? 10.182 -6.347 -25.580 1.00 88.62 76 VAL A N 1
ATOM 602 C CA . VAL A 1 76 ? 11.317 -6.089 -24.684 1.00 88.62 76 VAL A CA 1
ATOM 603 C C . VAL A 1 76 ? 12.451 -7.083 -24.941 1.00 88.62 76 VAL A C 1
ATOM 605 O O . VAL A 1 76 ? 13.611 -6.670 -24.997 1.00 88.62 76 VAL A O 1
ATOM 608 N N . MET A 1 77 ? 12.149 -8.373 -25.123 1.00 90.44 77 MET A N 1
ATOM 609 C CA . MET A 1 77 ? 13.170 -9.389 -25.401 1.00 90.44 77 MET A CA 1
ATOM 610 C C . MET A 1 77 ? 13.861 -9.141 -26.743 1.00 90.44 77 MET A C 1
ATOM 612 O O . MET A 1 77 ? 15.091 -9.086 -26.777 1.00 90.44 77 MET A O 1
ATOM 616 N N . GLN A 1 78 ? 13.095 -8.890 -27.811 1.00 87.75 78 GLN A N 1
ATOM 617 C CA . GLN A 1 78 ? 13.646 -8.578 -29.137 1.00 87.75 78 GLN A CA 1
ATOM 618 C C . GLN A 1 78 ? 14.557 -7.344 -29.102 1.00 87.75 78 GLN A C 1
ATOM 620 O O . GLN A 1 78 ? 15.670 -7.362 -29.633 1.00 87.75 78 GLN A O 1
ATOM 625 N N . LEU A 1 79 ? 14.118 -6.277 -28.428 1.00 87.25 79 LEU A N 1
ATOM 626 C CA . LEU A 1 79 ? 14.888 -5.040 -28.303 1.00 87.25 79 LEU A CA 1
ATOM 627 C C . LEU A 1 79 ? 16.183 -5.253 -27.501 1.00 87.25 79 LEU A C 1
ATOM 629 O O . LEU A 1 79 ? 17.228 -4.687 -27.831 1.00 87.25 79 LEU A O 1
ATOM 633 N N . THR A 1 80 ? 16.129 -6.099 -26.469 1.00 88.69 80 THR A N 1
ATOM 634 C CA . THR A 1 80 ? 17.288 -6.437 -25.631 1.00 88.69 80 THR A CA 1
ATOM 635 C C . THR A 1 80 ? 18.314 -7.265 -26.405 1.00 88.69 80 THR A C 1
ATOM 637 O O . THR A 1 80 ? 19.506 -6.964 -26.356 1.00 88.69 80 THR A O 1
ATOM 640 N N . GLU A 1 81 ? 17.870 -8.263 -27.167 1.00 89.38 81 GLU A N 1
ATOM 641 C CA . GLU A 1 81 ? 18.741 -9.096 -28.003 1.00 89.38 81 GLU A CA 1
ATOM 642 C C . GLU A 1 81 ? 19.394 -8.285 -29.134 1.00 89.38 81 GLU A C 1
ATOM 644 O O . GLU A 1 81 ? 20.597 -8.399 -29.397 1.00 89.38 81 GLU A O 1
ATOM 649 N N . GLN A 1 82 ? 18.637 -7.383 -29.766 1.00 85.81 82 GLN A N 1
ATOM 650 C CA . GLN A 1 82 ? 19.172 -6.469 -30.774 1.00 85.81 82 GLN A CA 1
ATOM 651 C C . GLN A 1 82 ? 20.255 -5.549 -30.192 1.00 85.81 82 GLN A C 1
ATOM 653 O O . GLN A 1 82 ? 21.289 -5.329 -30.830 1.00 85.81 82 GLN A O 1
ATOM 658 N N . TYR A 1 83 ? 20.041 -5.021 -28.983 1.00 86.06 83 TYR A N 1
ATOM 659 C CA . TYR A 1 83 ? 21.049 -4.219 -28.293 1.00 86.06 83 TYR A CA 1
ATOM 660 C C . TYR A 1 83 ? 22.319 -5.032 -28.018 1.00 86.06 83 TYR A C 1
ATOM 662 O O . TYR A 1 83 ? 23.415 -4.589 -28.361 1.00 86.06 83 TYR A O 1
ATOM 670 N N . GLN A 1 84 ? 22.176 -6.234 -27.448 1.00 87.00 84 GLN A N 1
ATOM 671 C CA . GLN A 1 84 ? 23.306 -7.099 -27.099 1.00 87.00 84 GLN A CA 1
ATOM 672 C C . GLN A 1 84 ? 24.127 -7.521 -28.321 1.00 87.00 84 GLN A C 1
ATOM 674 O O . GLN A 1 84 ? 25.353 -7.511 -28.263 1.00 87.00 84 GLN A O 1
ATOM 679 N N . SER A 1 85 ? 23.468 -7.854 -29.432 1.00 86.56 85 SER A N 1
ATOM 680 C CA . SER A 1 85 ? 24.138 -8.360 -30.635 1.00 86.56 85 SER A CA 1
ATOM 681 C C . SER A 1 85 ? 24.848 -7.285 -31.461 1.00 86.56 85 SER A C 1
ATOM 683 O O . SER A 1 85 ? 25.870 -7.575 -32.081 1.00 86.56 85 SER A O 1
ATOM 685 N N . ARG A 1 86 ? 24.309 -6.059 -31.523 1.00 80.75 86 ARG A N 1
ATOM 686 C CA . ARG A 1 86 ? 24.774 -5.035 -32.482 1.00 80.75 86 ARG A CA 1
ATOM 687 C C . ARG A 1 86 ? 25.236 -3.724 -31.864 1.00 80.75 86 ARG A C 1
ATOM 689 O O . ARG A 1 86 ? 25.927 -2.964 -32.537 1.00 80.75 86 ARG A O 1
ATOM 696 N N . TYR A 1 87 ? 24.853 -3.437 -30.624 1.00 81.31 87 TYR A N 1
ATOM 697 C CA . TYR A 1 87 ? 25.040 -2.119 -30.012 1.00 81.31 87 TYR A CA 1
ATOM 698 C C . TYR A 1 87 ? 25.640 -2.203 -28.603 1.00 81.31 87 TYR A C 1
ATOM 700 O O . TYR A 1 87 ? 25.493 -1.273 -27.807 1.00 81.31 87 TYR A O 1
ATOM 708 N N . SER A 1 88 ? 26.348 -3.295 -28.285 1.00 77.81 88 SER A N 1
ATOM 709 C CA . SER A 1 88 ? 27.018 -3.455 -26.993 1.00 77.81 88 SER A CA 1
ATOM 710 C C 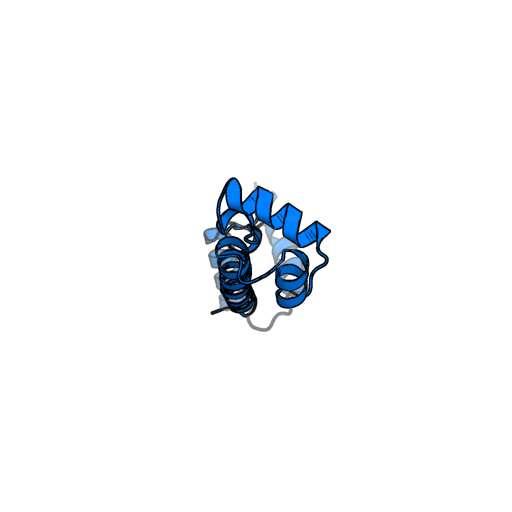. SER A 1 88 ? 27.976 -2.283 -26.739 1.00 77.81 88 SER A C 1
ATOM 712 O O . SER A 1 88 ? 28.907 -2.061 -27.513 1.00 77.81 88 SER A O 1
ATOM 714 N N . GLY A 1 89 ? 27.745 -1.527 -25.663 1.00 82.62 89 GLY A N 1
ATOM 715 C CA . GLY A 1 89 ? 28.561 -0.366 -25.279 1.00 82.62 89 GLY A CA 1
ATOM 716 C C . GLY A 1 89 ? 27.978 0.998 -25.669 1.00 82.62 89 GLY A C 1
ATOM 717 O O . GLY A 1 89 ? 28.555 2.026 -25.318 1.00 82.62 89 GLY A O 1
ATOM 718 N N . TRP A 1 90 ? 26.832 1.043 -26.353 1.00 85.56 90 TRP A N 1
ATOM 719 C CA . TRP A 1 90 ? 26.143 2.300 -26.655 1.00 85.56 90 TRP A CA 1
ATOM 720 C C . TRP A 1 90 ? 25.365 2.819 -25.441 1.00 85.56 90 TRP A C 1
ATOM 722 O O . TRP A 1 90 ? 24.680 2.075 -24.752 1.00 85.56 90 TRP A O 1
ATOM 732 N N . ASN A 1 91 ? 25.385 4.129 -25.189 1.00 84.31 91 AS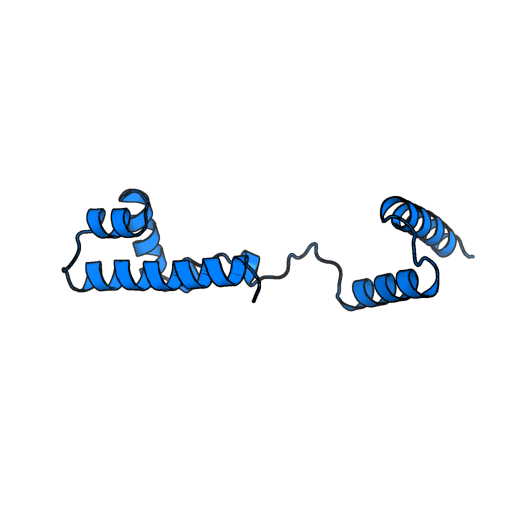N A N 1
ATOM 733 C CA . ASN A 1 91 ? 24.478 4.705 -24.191 1.00 84.31 91 ASN A CA 1
ATOM 734 C C . ASN A 1 91 ? 23.017 4.616 -24.687 1.00 84.31 91 ASN A C 1
ATOM 736 O O . ASN A 1 91 ? 22.758 4.727 -25.888 1.00 84.31 91 ASN A O 1
ATOM 740 N N . VAL A 1 92 ? 22.060 4.506 -23.760 1.00 82.75 92 VAL A N 1
ATOM 741 C CA . VAL A 1 92 ? 20.612 4.433 -24.013 1.00 82.75 92 VAL A CA 1
ATOM 742 C C . VAL A 1 92 ? 20.160 5.510 -25.000 1.00 82.75 92 VAL A C 1
ATOM 744 O O . VAL A 1 92 ? 19.450 5.195 -25.945 1.00 82.75 92 VAL A O 1
ATOM 747 N N . LYS A 1 93 ? 20.638 6.758 -24.862 1.00 84.88 93 LYS A N 1
ATOM 748 C CA . LYS A 1 93 ? 20.310 7.842 -25.809 1.00 84.88 93 LYS A CA 1
ATOM 749 C C . LYS A 1 93 ? 20.709 7.515 -27.250 1.00 84.88 93 LYS A C 1
ATOM 751 O O . LYS A 1 93 ? 19.934 7.788 -28.161 1.00 84.88 93 LYS A O 1
ATOM 756 N N . HIS A 1 94 ? 21.901 6.966 -27.477 1.00 83.19 94 HIS A N 1
ATOM 757 C CA . HIS A 1 94 ? 22.355 6.624 -28.828 1.00 83.19 94 HIS A CA 1
ATOM 758 C C . HIS A 1 94 ? 21.558 5.456 -29.396 1.00 83.19 94 HIS A C 1
ATOM 760 O O . HIS A 1 94 ? 21.183 5.482 -30.566 1.00 83.19 94 HIS A O 1
ATOM 766 N N . PHE A 1 95 ? 21.240 4.472 -28.557 1.00 83.12 95 PHE A N 1
ATOM 767 C CA . PHE A 1 95 ? 20.425 3.336 -28.960 1.00 83.12 95 PHE A CA 1
ATOM 768 C C . PHE A 1 95 ? 18.994 3.754 -29.327 1.00 83.12 95 PHE A C 1
ATOM 770 O O . PHE A 1 95 ? 18.509 3.387 -30.393 1.00 83.12 95 PHE A O 1
ATOM 777 N N . THR A 1 96 ? 18.345 4.607 -28.527 1.00 79.56 96 THR A N 1
ATOM 778 C CA . THR A 1 96 ? 16.982 5.081 -28.819 1.00 79.56 96 THR A CA 1
ATOM 779 C C . THR A 1 96 ? 16.921 5.947 -30.078 1.00 79.56 96 THR A C 1
ATOM 781 O O . THR A 1 96 ? 15.993 5.798 -30.869 1.00 79.56 96 THR A O 1
ATOM 784 N N . HIS A 1 97 ? 17.914 6.814 -30.315 1.00 79.75 97 HIS A N 1
ATOM 785 C CA . HIS A 1 97 ? 17.998 7.580 -31.568 1.00 79.75 97 HIS A CA 1
ATOM 786 C C . HIS A 1 97 ? 18.286 6.670 -32.775 1.00 79.75 97 HIS A C 1
ATOM 788 O O . HIS A 1 97 ? 17.715 6.873 -33.846 1.00 79.75 97 HIS A O 1
ATOM 794 N N . GLY A 1 98 ? 19.127 5.644 -32.601 1.00 72.31 98 GLY A N 1
ATOM 795 C CA . GLY A 1 98 ? 19.412 4.641 -33.628 1.00 72.31 98 GLY A CA 1
ATOM 796 C C . GLY A 1 98 ? 18.179 3.821 -34.017 1.00 72.31 98 GLY A C 1
ATOM 797 O O . GLY A 1 98 ? 17.907 3.658 -35.206 1.00 72.31 98 GLY A O 1
ATOM 798 N N . ILE A 1 99 ? 17.389 3.376 -33.031 1.00 70.31 99 ILE A N 1
ATOM 799 C CA . ILE A 1 99 ? 16.119 2.669 -33.260 1.00 70.31 99 ILE A CA 1
ATOM 800 C C . ILE A 1 99 ? 15.100 3.576 -33.951 1.00 70.31 99 ILE A C 1
ATOM 802 O O . ILE A 1 99 ? 14.497 3.153 -34.934 1.00 70.31 99 ILE A O 1
ATOM 806 N N . ALA A 1 100 ? 14.931 4.826 -33.502 1.00 61.44 100 ALA A N 1
ATOM 807 C CA . ALA A 1 100 ? 14.016 5.774 -34.144 1.00 61.44 100 ALA A CA 1
ATOM 808 C C . ALA A 1 100 ? 14.377 5.996 -35.627 1.00 61.44 100 ALA A C 1
ATOM 810 O O . ALA A 1 100 ? 13.502 5.994 -36.492 1.00 61.44 100 ALA A O 1
ATOM 811 N N . GLY A 1 101 ? 15.675 6.088 -35.941 1.00 58.62 101 GLY A N 1
ATOM 812 C CA . GLY A 1 101 ? 16.167 6.166 -37.318 1.00 58.62 1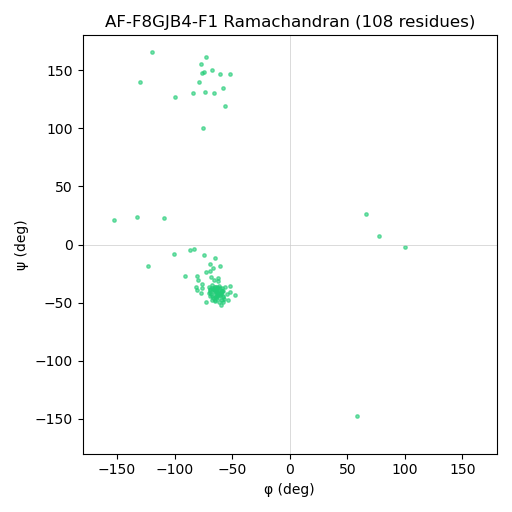01 GLY A CA 1
ATOM 813 C C . GLY A 1 101 ? 15.979 4.880 -38.138 1.00 58.62 101 GLY A C 1
ATOM 814 O O . GLY A 1 101 ? 15.843 4.955 -39.360 1.00 58.62 101 GLY A O 1
ATOM 815 N N . MET A 1 102 ? 15.950 3.706 -37.497 1.00 58.03 102 MET A N 1
ATOM 816 C CA . MET A 1 102 ? 15.646 2.417 -38.134 1.00 58.03 102 MET A CA 1
ATOM 817 C C . MET A 1 102 ? 14.146 2.232 -38.394 1.00 58.03 102 MET A C 1
ATOM 819 O O . MET A 1 102 ? 13.786 1.790 -39.482 1.00 58.03 102 MET A O 1
ATOM 823 N N . ALA A 1 103 ? 13.277 2.610 -37.453 1.00 57.56 103 ALA A N 1
ATOM 824 C CA . ALA A 1 103 ? 11.822 2.514 -37.595 1.00 57.56 103 ALA A CA 1
ATOM 825 C C . ALA A 1 103 ? 11.309 3.346 -38.785 1.00 57.56 103 ALA A C 1
ATOM 827 O O . ALA A 1 103 ? 10.534 2.850 -39.601 1.00 57.56 103 ALA A O 1
ATOM 828 N N . VAL A 1 104 ? 11.841 4.562 -38.966 1.00 52.97 104 VAL A N 1
ATOM 829 C CA . VAL A 1 104 ? 11.568 5.411 -40.145 1.00 52.97 104 VAL A CA 1
ATOM 830 C C . VAL A 1 104 ? 12.035 4.755 -41.452 1.00 52.97 104 VAL A C 1
ATOM 832 O O . VAL A 1 104 ? 11.430 4.956 -42.504 1.00 52.97 104 VAL A O 1
ATOM 835 N N . ARG A 1 105 ? 13.101 3.948 -41.403 1.00 47.31 105 ARG A N 1
ATOM 836 C CA . ARG A 1 105 ? 13.673 3.253 -42.566 1.00 47.31 105 ARG A CA 1
ATOM 837 C C . ARG A 1 105 ? 12.920 1.969 -42.935 1.00 47.31 105 ARG A C 1
ATOM 839 O O . ARG A 1 105 ? 12.951 1.570 -44.093 1.00 47.31 105 ARG A O 1
ATOM 846 N N . VAL A 1 106 ? 12.271 1.319 -41.968 1.00 54.03 106 VAL A N 1
ATOM 847 C CA . VAL A 1 106 ? 11.426 0.131 -42.187 1.00 54.03 106 VAL A CA 1
ATOM 848 C C . VAL A 1 106 ? 10.036 0.531 -42.689 1.00 54.03 106 VAL A C 1
ATOM 850 O O . VAL A 1 106 ? 9.535 -0.108 -43.606 1.00 54.03 106 VAL A O 1
ATOM 853 N N . ALA A 1 107 ? 9.455 1.616 -42.165 1.00 50.94 107 ALA A N 1
ATOM 854 C CA . ALA A 1 107 ? 8.141 2.114 -42.587 1.00 50.94 107 ALA A CA 1
ATOM 855 C C . ALA A 1 107 ? 8.111 2.708 -44.013 1.00 50.94 107 ALA A C 1
ATOM 857 O O . ALA A 1 107 ? 7.038 2.861 -44.581 1.00 50.94 107 ALA A O 1
ATOM 858 N N . ASN A 1 108 ? 9.273 3.031 -44.591 1.00 44.97 108 ASN A N 1
ATOM 859 C CA . ASN A 1 108 ? 9.418 3.605 -45.938 1.00 44.97 108 ASN A CA 1
ATOM 860 C C . ASN A 1 108 ? 10.036 2.628 -46.955 1.00 44.97 108 ASN A C 1
ATOM 862 O O . ASN A 1 108 ? 10.647 3.053 -47.937 1.00 44.97 108 ASN A O 1
ATOM 866 N N . ARG A 1 109 ? 9.944 1.316 -46.716 1.00 36.84 109 ARG A N 1
ATOM 867 C CA . ARG A 1 109 ? 10.321 0.317 -47.722 1.00 36.84 109 ARG A CA 1
ATOM 868 C C . ARG A 1 109 ? 9.112 0.110 -48.663 1.00 36.84 109 ARG A C 1
ATOM 870 O O . ARG A 1 109 ? 8.016 -0.024 -48.125 1.00 36.84 109 ARG A O 1
ATOM 877 N N . PRO A 1 110 ? 9.279 0.164 -50.001 1.00 49.94 110 PRO A N 1
ATOM 878 C CA . PRO A 1 110 ? 8.173 0.011 -50.953 1.00 49.94 110 PRO A CA 1
ATOM 879 C C . PRO A 1 110 ? 7.506 -1.364 -50.867 1.00 49.94 110 PRO A C 1
ATOM 881 O O . PRO A 1 110 ? 8.202 -2.331 -50.469 1.00 49.94 110 PRO A O 1
#

pLDDT: mean 84.0, std 12.34, range [36.84, 96.19]